Protein AF-A0ABD0Q0E2-F1 (afdb_monomer)

Sequence (61 aa):
DMNRDSVCLDGTSHVKFSVWVSFCEIYNENIHDLLDVVPNGSHRRSVLRLAQDVKGNAFVK

Organism: Cirrhinus mrigala (NCBI:txid683832)

Structure (mmCIF, N/CA/C/O backbone):
data_AF-A0ABD0Q0E2-F1
#
_entry.id   AF-A0ABD0Q0E2-F1
#
loop_
_atom_site.group_PDB
_atom_site.id
_atom_site.type_symbol
_atom_site.label_atom_id
_atom_site.label_alt_id
_atom_site.label_comp_id
_atom_site.label_asym_id
_atom_site.label_entity_id
_atom_site.label_seq_id
_atom_site.pdbx_PDB_ins_code
_atom_site.Cartn_x
_atom_site.Cartn_y
_atom_site.Cartn_z
_atom_site.occupancy
_atom_site.B_iso_or_equiv
_atom_site.auth_seq_id
_atom_site.auth_comp_id
_atom_site.auth_asym_id
_atom_site.auth_atom_id
_atom_site.pdbx_PDB_model_num
ATOM 1 N N . ASP A 1 1 ? -14.408 -5.606 -24.870 1.00 45.88 1 ASP A N 1
ATOM 2 C CA . ASP A 1 1 ? -13.468 -4.505 -25.150 1.00 45.88 1 ASP A CA 1
ATOM 3 C C . ASP A 1 1 ? -12.613 -4.179 -23.940 1.00 45.88 1 ASP A C 1
ATOM 5 O O . ASP A 1 1 ? -13.021 -3.429 -23.068 1.00 45.88 1 ASP A O 1
ATOM 9 N N . MET A 1 2 ? -11.445 -4.817 -23.848 1.00 52.97 2 MET A N 1
ATOM 10 C CA . MET A 1 2 ? -10.415 -4.496 -22.856 1.00 52.97 2 MET A CA 1
ATOM 11 C C . MET A 1 2 ? -9.399 -3.585 -23.537 1.00 52.97 2 MET A C 1
ATOM 13 O O . MET A 1 2 ? -8.443 -4.072 -24.141 1.00 52.97 2 MET A O 1
ATOM 17 N N . ASN A 1 3 ? -9.632 -2.273 -23.482 1.00 56.09 3 ASN A N 1
ATOM 18 C CA . ASN A 1 3 ? -8.592 -1.307 -23.810 1.00 56.09 3 ASN A CA 1
ATOM 19 C C . ASN A 1 3 ? -7.499 -1.456 -22.745 1.00 56.09 3 ASN A C 1
ATOM 21 O O . ASN A 1 3 ? -7.663 -1.023 -21.609 1.00 56.09 3 ASN A O 1
ATOM 25 N N . ARG A 1 4 ? -6.437 -2.199 -23.069 1.00 65.44 4 ARG A N 1
ATOM 26 C CA . ARG A 1 4 ? -5.274 -2.335 -22.195 1.00 65.44 4 ARG A CA 1
ATOM 27 C C . ARG A 1 4 ? -4.511 -1.025 -22.281 1.00 65.44 4 ARG A C 1
ATOM 29 O O . ARG A 1 4 ? -3.790 -0.816 -23.252 1.00 65.44 4 ARG A O 1
ATOM 36 N N . ASP A 1 5 ? -4.679 -0.166 -21.284 1.00 76.25 5 ASP A N 1
ATOM 37 C CA . ASP A 1 5 ? -3.872 1.043 -21.150 1.00 76.25 5 ASP A CA 1
ATOM 38 C C . ASP A 1 5 ? -2.404 0.624 -20.975 1.00 76.25 5 ASP A C 1
ATOM 40 O O . ASP A 1 5 ? -1.971 0.185 -19.910 1.00 76.25 5 ASP A O 1
ATOM 44 N N . SER A 1 6 ? -1.647 0.661 -22.070 1.00 71.44 6 SER A N 1
ATOM 45 C CA . SER A 1 6 ? -0.236 0.291 -22.104 1.00 71.44 6 SER A CA 1
ATOM 46 C C . SER A 1 6 ? 0.622 1.547 -22.123 1.00 71.44 6 SER A C 1
ATOM 48 O O . SER A 1 6 ? 0.475 2.389 -23.008 1.00 71.44 6 SER A O 1
ATOM 50 N N . VAL A 1 7 ? 1.554 1.651 -21.180 1.00 71.69 7 VAL A N 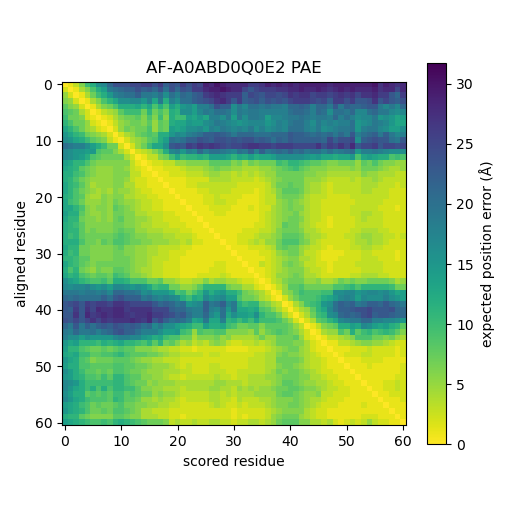1
ATOM 51 C CA . VAL A 1 7 ? 2.573 2.703 -21.175 1.00 71.69 7 VAL A CA 1
ATOM 52 C C . VAL A 1 7 ? 3.795 2.200 -21.948 1.00 71.69 7 VAL A C 1
ATOM 54 O O . VAL A 1 7 ? 4.462 1.267 -21.506 1.00 71.69 7 VAL A O 1
ATOM 57 N N . CYS A 1 8 ? 4.083 2.814 -23.098 1.00 68.50 8 CYS A N 1
ATOM 58 C CA . CYS A 1 8 ? 5.308 2.591 -23.873 1.00 68.50 8 CYS A CA 1
ATOM 59 C C . CYS A 1 8 ? 6.298 3.730 -23.609 1.00 68.50 8 CYS A C 1
ATOM 61 O O . CYS A 1 8 ? 5.937 4.902 -23.696 1.00 68.50 8 CYS A O 1
ATOM 63 N N . LEU A 1 9 ? 7.546 3.383 -23.295 1.00 68.94 9 LEU A N 1
ATOM 64 C CA . LEU A 1 9 ? 8.639 4.338 -23.125 1.00 68.94 9 LEU A CA 1
ATOM 65 C C . LEU A 1 9 ? 9.712 4.035 -24.172 1.00 68.94 9 LEU A C 1
ATOM 67 O O . LEU A 1 9 ? 10.491 3.095 -24.020 1.00 68.94 9 LEU A O 1
ATOM 71 N N . ASP A 1 10 ? 9.725 4.818 -25.249 1.00 66.62 10 ASP A N 1
ATOM 72 C CA . ASP A 1 10 ? 10.750 4.723 -26.287 1.00 66.62 10 ASP A CA 1
ATOM 73 C C . ASP A 1 10 ? 12.064 5.362 -25.800 1.00 66.62 10 ASP A C 1
ATOM 75 O O . ASP A 1 10 ? 12.075 6.442 -25.210 1.00 66.62 10 ASP A O 1
ATOM 79 N N . GLY A 1 11 ? 13.196 4.698 -26.058 1.00 66.56 11 GLY A N 1
ATOM 80 C CA . GLY A 1 11 ? 14.536 5.278 -25.879 1.00 66.56 11 GLY A CA 1
ATOM 81 C C . GLY A 1 11 ? 15.200 5.108 -24.506 1.00 66.56 11 GLY A C 1
ATOM 82 O O . GLY A 1 11 ? 16.236 5.721 -24.260 1.00 66.56 11 GLY A O 1
ATOM 83 N N . THR A 1 12 ? 14.674 4.270 -23.608 1.00 65.12 12 THR A N 1
ATOM 84 C CA . THR A 1 12 ? 15.200 4.145 -22.237 1.00 65.12 12 THR A CA 1
ATOM 85 C C . THR A 1 12 ? 15.935 2.825 -21.982 1.00 65.12 12 THR A C 1
ATOM 87 O O . THR A 1 12 ? 15.449 1.961 -21.253 1.00 65.12 12 THR A O 1
ATOM 90 N N . SER A 1 13 ? 17.143 2.658 -22.526 1.00 69.94 13 SER A N 1
ATOM 91 C CA . SER A 1 13 ? 17.973 1.451 -22.322 1.00 69.94 13 SER A CA 1
ATOM 92 C C . SER A 1 13 ? 18.391 1.188 -20.861 1.00 69.94 13 SER A C 1
ATOM 94 O O . SER A 1 13 ? 18.973 0.144 -20.570 1.00 69.94 13 SER A O 1
ATOM 96 N N . HIS A 1 14 ? 18.101 2.106 -19.927 1.00 80.31 14 HIS A N 1
ATOM 97 C CA . HIS A 1 14 ? 18.537 2.035 -18.525 1.00 80.31 14 HIS A CA 1
ATOM 98 C C . HIS A 1 14 ? 17.432 2.282 -17.483 1.00 80.31 14 HIS A C 1
ATOM 100 O O . HIS A 1 14 ? 17.744 2.512 -16.314 1.00 80.31 14 HIS A O 1
ATOM 106 N N . VAL A 1 15 ? 16.149 2.231 -17.858 1.00 83.06 15 VAL A N 1
ATOM 107 C CA . VAL A 1 15 ? 15.051 2.391 -16.887 1.00 83.06 15 VAL A CA 1
ATOM 108 C C . VAL A 1 15 ? 14.682 1.044 -16.265 1.00 83.06 15 VAL A C 1
ATOM 110 O O . VAL A 1 15 ? 14.584 0.028 -16.949 1.00 83.06 15 VAL A O 1
ATOM 113 N N . LYS A 1 16 ? 14.486 1.038 -14.943 1.00 85.19 16 LYS A N 1
ATOM 114 C CA . LYS A 1 16 ? 13.998 -0.110 -14.171 1.00 85.19 16 LYS A CA 1
ATOM 115 C C . LYS A 1 16 ? 12.653 0.243 -13.555 1.00 85.19 16 LYS A C 1
ATOM 117 O O . LYS A 1 16 ? 12.492 1.343 -13.032 1.00 85.19 16 LYS A O 1
ATOM 122 N N . PHE A 1 17 ? 11.726 -0.705 -13.579 1.00 84.88 17 PHE A N 1
ATOM 123 C CA . PHE A 1 17 ? 10.403 -0.557 -12.985 1.00 84.88 17 PHE A CA 1
ATOM 124 C C . PHE A 1 17 ? 10.262 -1.490 -11.791 1.00 84.88 17 PHE A C 1
ATOM 126 O O . PHE A 1 17 ? 10.788 -2.603 -11.799 1.00 84.88 17 PHE A O 1
ATOM 133 N N . SER A 1 18 ? 9.498 -1.036 -10.806 1.00 90.31 18 SER A N 1
ATOM 134 C CA . SER A 1 18 ? 9.021 -1.855 -9.701 1.00 90.31 18 SER A CA 1
ATOM 135 C C . SER A 1 18 ? 7.522 -1.643 -9.579 1.00 90.31 18 SER A C 1
ATOM 137 O O . SER A 1 18 ? 7.044 -0.511 -9.664 1.00 90.31 18 SER A O 1
ATOM 139 N N . VAL A 1 19 ? 6.788 -2.736 -9.409 1.00 91.94 19 VAL A N 1
ATOM 140 C CA . VAL A 1 19 ? 5.332 -2.730 -9.278 1.00 91.94 19 VAL A CA 1
ATOM 141 C C . VAL A 1 19 ? 4.981 -3.393 -7.958 1.00 91.94 19 VAL A C 1
ATOM 143 O O . VAL A 1 19 ? 5.505 -4.459 -7.639 1.00 91.94 19 VAL A O 1
ATOM 146 N N . TRP A 1 20 ? 4.081 -2.761 -7.211 1.00 95.88 20 TRP A N 1
ATOM 147 C CA . TRP A 1 20 ? 3.503 -3.308 -5.991 1.00 95.88 20 TRP A CA 1
ATOM 148 C C . TRP A 1 20 ? 1.988 -3.342 -6.129 1.00 95.88 20 TRP A C 1
ATOM 150 O O . TRP A 1 20 ? 1.395 -2.468 -6.761 1.00 95.88 20 TRP A O 1
ATOM 160 N N . VAL A 1 21 ? 1.375 -4.353 -5.523 1.00 95.38 21 VAL A N 1
ATOM 161 C CA . VAL A 1 21 ? -0.076 -4.519 -5.458 1.00 95.38 21 VAL A CA 1
ATOM 162 C C . VAL A 1 21 ? -0.456 -4.638 -3.990 1.00 95.38 21 VAL A C 1
ATOM 164 O O . VAL A 1 21 ? 0.178 -5.385 -3.249 1.00 95.38 21 VAL A O 1
ATOM 167 N N . SER A 1 22 ? -1.485 -3.905 -3.579 1.00 94.19 22 SER A N 1
ATOM 168 C CA . SER A 1 22 ? -2.147 -4.051 -2.285 1.00 94.19 22 SER A CA 1
ATOM 169 C C . SER A 1 22 ? -3.626 -4.345 -2.517 1.00 94.19 22 SER A C 1
ATOM 171 O O . SER A 1 22 ? -4.225 -3.832 -3.465 1.00 94.19 22 SER A O 1
ATOM 173 N N . PHE A 1 23 ? -4.220 -5.191 -1.674 1.00 94.19 23 PHE A N 1
ATOM 174 C CA . PHE A 1 23 ? -5.639 -5.512 -1.764 1.00 94.19 23 PHE A CA 1
ATOM 175 C C . PHE A 1 23 ? -6.215 -5.733 -0.367 1.00 94.19 23 PHE A C 1
ATOM 177 O O . PHE A 1 23 ? -5.733 -6.577 0.382 1.00 94.1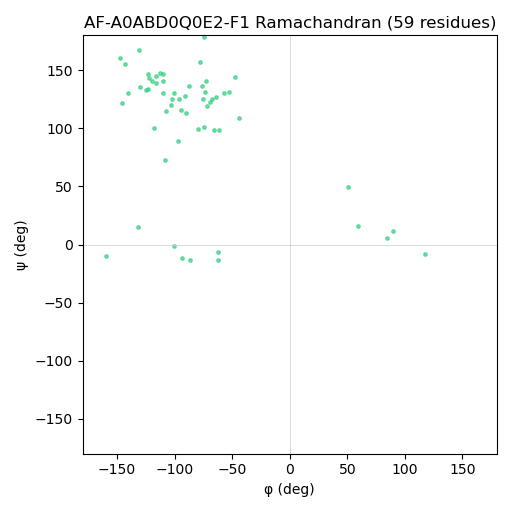9 23 PHE A O 1
ATOM 184 N N . CYS A 1 24 ? -7.228 -4.949 -0.006 1.00 93.88 24 CYS A N 1
ATOM 185 C CA . CYS A 1 24 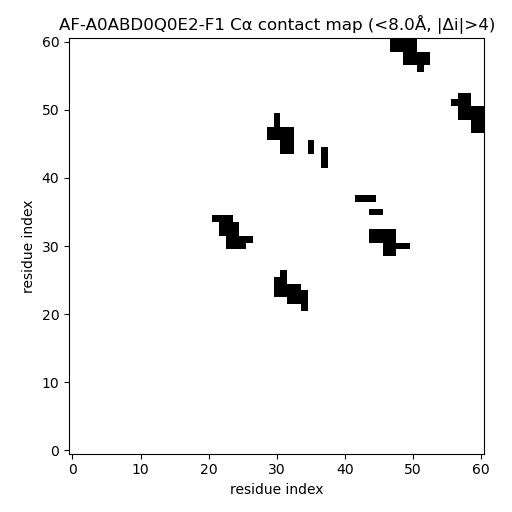? -7.883 -5.031 1.293 1.00 93.88 24 CYS A CA 1
ATOM 186 C C . CYS A 1 24 ? -9.388 -4.790 1.154 1.00 93.88 24 CYS A C 1
ATOM 188 O O . CYS A 1 24 ? -9.835 -4.140 0.207 1.00 93.88 24 CYS A O 1
ATOM 190 N N . GLU A 1 25 ? -10.162 -5.312 2.102 1.00 93.62 25 GLU A N 1
ATOM 191 C CA . GLU A 1 25 ? -11.584 -4.994 2.263 1.00 93.62 25 GLU A CA 1
ATOM 192 C C . GLU A 1 25 ? -11.792 -4.166 3.532 1.00 93.62 25 GLU A C 1
ATOM 194 O O . GLU A 1 25 ? -11.102 -4.366 4.534 1.00 93.62 25 GLU A O 1
ATOM 199 N N . ILE A 1 26 ? -12.768 -3.259 3.495 1.00 95.06 26 ILE A N 1
ATOM 200 C CA . ILE A 1 26 ? -13.274 -2.578 4.687 1.00 95.06 26 ILE A CA 1
ATOM 201 C C . ILE A 1 26 ? -14.651 -3.157 4.975 1.00 95.06 26 ILE A C 1
ATOM 203 O O . ILE A 1 26 ? -15.578 -2.996 4.181 1.00 95.06 26 ILE A O 1
ATOM 207 N N . TYR A 1 27 ? -14.777 -3.841 6.105 1.00 92.94 27 TYR A N 1
ATOM 208 C CA . TYR A 1 27 ? -16.028 -4.442 6.542 1.00 92.94 27 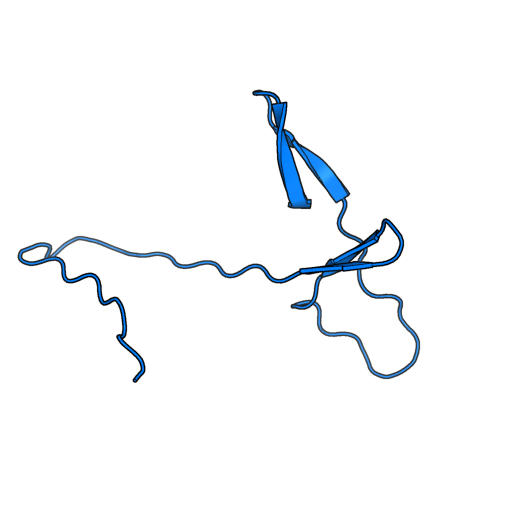TYR A CA 1
ATOM 209 C C . TYR A 1 27 ? -16.178 -4.271 8.048 1.00 92.94 27 TYR A C 1
ATOM 211 O O . TYR A 1 27 ? -15.265 -4.581 8.813 1.00 92.94 27 TYR A O 1
ATOM 219 N N . ASN A 1 28 ? -17.343 -3.784 8.481 1.00 93.75 28 ASN A N 1
ATOM 220 C CA . ASN A 1 28 ? -17.657 -3.596 9.898 1.00 93.75 28 ASN A CA 1
ATOM 221 C C . ASN A 1 28 ? -16.561 -2.808 10.650 1.00 93.75 28 ASN A C 1
ATOM 223 O O . ASN A 1 28 ? -16.053 -3.270 11.672 1.00 93.75 28 ASN A O 1
ATOM 227 N N . GLU A 1 29 ? -16.148 -1.662 10.095 1.00 93.38 29 GLU A N 1
ATOM 228 C CA . GLU A 1 29 ? -15.100 -0.779 10.641 1.00 93.38 29 GLU A CA 1
ATOM 229 C C . GLU A 1 29 ? -13.709 -1.425 10.821 1.00 93.38 29 GLU A C 1
ATOM 231 O O . GLU A 1 29 ? -12.849 -0.880 11.511 1.00 93.38 29 GLU A O 1
ATOM 236 N N . ASN A 1 30 ? -13.457 -2.580 10.197 1.00 91.62 30 ASN A N 1
ATOM 237 C CA . ASN A 1 30 ? -12.153 -3.237 10.185 1.00 91.62 30 ASN A CA 1
ATOM 238 C C . ASN A 1 30 ? -11.596 -3.294 8.761 1.00 91.62 30 ASN A C 1
ATOM 240 O O . ASN A 1 30 ? -12.345 -3.474 7.802 1.00 91.62 30 ASN A O 1
ATOM 244 N N . ILE A 1 31 ? -10.273 -3.163 8.638 1.00 94.75 31 ILE A N 1
ATOM 245 C CA . ILE A 1 31 ? -9.556 -3.300 7.369 1.00 94.75 31 ILE A CA 1
ATOM 246 C C . ILE A 1 31 ? -8.882 -4.670 7.362 1.00 94.75 31 ILE A C 1
ATOM 248 O O . ILE A 1 31 ? -8.059 -4.948 8.232 1.00 94.75 31 ILE A O 1
ATOM 252 N N . HIS A 1 32 ? -9.218 -5.527 6.404 1.00 91.31 32 HIS A N 1
ATOM 253 C CA . HIS A 1 32 ? -8.653 -6.873 6.301 1.00 91.31 32 HIS A CA 1
ATOM 254 C C . HIS A 1 32 ? -7.731 -6.978 5.093 1.00 91.31 32 HIS A C 1
ATOM 256 O O . HIS A 1 32 ? -8.124 -6.613 3.984 1.00 91.31 32 HIS A O 1
ATOM 262 N N . ASP A 1 33 ? -6.528 -7.508 5.304 1.00 91.38 33 ASP A N 1
ATOM 263 C CA . ASP A 1 33 ? -5.623 -7.846 4.206 1.00 91.38 33 ASP A CA 1
ATOM 264 C C . ASP A 1 33 ? -6.184 -9.044 3.423 1.00 91.38 33 ASP A C 1
ATOM 266 O O . ASP A 1 33 ? -6.455 -10.104 3.994 1.00 91.38 33 ASP A O 1
ATOM 270 N N . LEU A 1 34 ? -6.403 -8.860 2.119 1.00 90.62 34 LEU A N 1
ATOM 271 C CA . LEU A 1 34 ? -6.901 -9.903 1.219 1.00 90.62 34 LEU A CA 1
ATOM 272 C C . LEU A 1 34 ? -5.777 -10.664 0.513 1.00 90.62 34 LEU A C 1
ATOM 274 O O . LEU A 1 34 ? -6.048 -11.692 -0.107 1.00 90.62 34 LEU A O 1
ATOM 278 N N . LEU A 1 35 ? -4.540 -10.169 0.582 1.00 90.50 35 LEU A N 1
ATOM 279 C CA . LEU A 1 35 ? -3.361 -10.878 0.086 1.00 90.50 35 LEU A CA 1
ATOM 280 C C . LEU A 1 35 ? -2.773 -11.817 1.150 1.00 90.50 35 LEU A C 1
ATOM 282 O O . LEU A 1 35 ? -1.969 -12.686 0.810 1.00 90.50 35 LEU A O 1
ATOM 286 N N . ASP A 1 36 ? -3.190 -11.673 2.412 1.00 85.62 36 ASP A N 1
ATOM 287 C CA . ASP A 1 36 ? -2.809 -12.564 3.505 1.00 85.62 36 ASP A CA 1
ATOM 288 C C . ASP A 1 36 ? -3.421 -13.965 3.316 1.00 85.62 36 ASP A C 1
ATOM 290 O O . ASP A 1 36 ? -4.635 -14.139 3.142 1.00 85.62 36 ASP A O 1
ATOM 294 N N . VAL A 1 37 ? -2.569 -14.992 3.335 1.00 77.38 37 VAL A N 1
ATOM 295 C CA . VAL A 1 37 ? -2.982 -16.382 3.121 1.00 77.38 37 VAL A CA 1
ATOM 296 C C . VAL A 1 37 ? -3.579 -16.908 4.419 1.00 77.38 37 VAL A C 1
ATOM 298 O O . VAL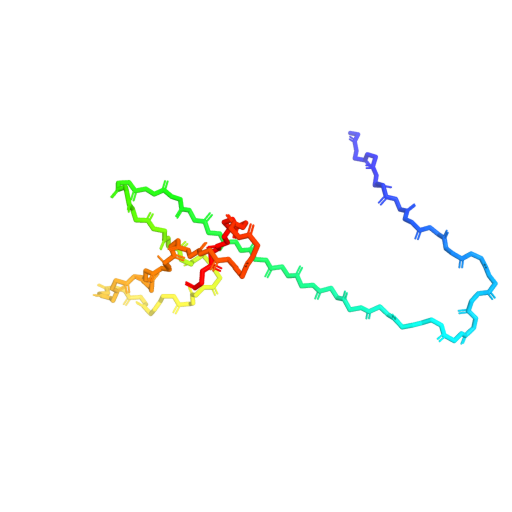 A 1 37 ? -2.861 -17.322 5.325 1.00 77.38 37 VAL A O 1
ATOM 301 N N . VAL A 1 38 ? -4.907 -16.925 4.511 1.00 70.81 38 VAL A N 1
ATOM 302 C CA . VAL A 1 38 ? -5.599 -17.445 5.696 1.00 70.81 38 VAL A CA 1
ATOM 303 C C . VAL A 1 38 ? -5.468 -18.973 5.743 1.00 70.81 38 VAL A C 1
ATOM 305 O O . VAL A 1 38 ? -5.976 -19.645 4.841 1.00 70.81 38 VAL A O 1
ATOM 308 N N . PRO A 1 39 ? -4.855 -19.567 6.787 1.00 60.28 39 PRO A N 1
ATOM 309 C CA . PRO A 1 39 ? -4.876 -21.011 6.966 1.00 60.28 39 PRO A CA 1
ATOM 310 C C . PRO A 1 39 ? -6.318 -21.465 7.197 1.00 60.28 39 PRO A C 1
ATOM 312 O O . PRO A 1 39 ? -7.018 -20.934 8.064 1.00 60.28 39 PRO A O 1
ATOM 315 N N . ASN A 1 40 ? -6.758 -22.437 6.400 1.00 59.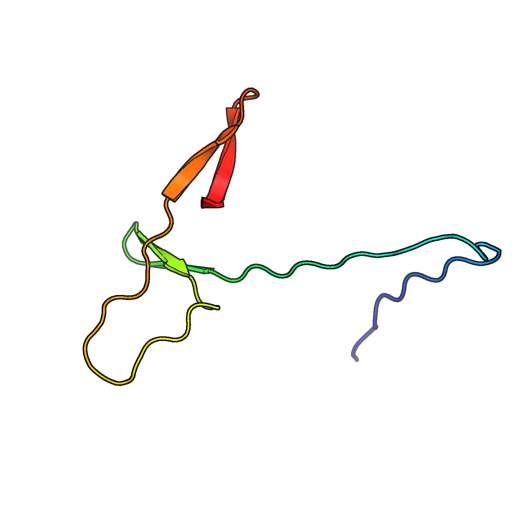03 40 ASN A N 1
ATOM 316 C CA . ASN A 1 40 ? -8.115 -22.974 6.395 1.00 59.03 40 ASN A CA 1
ATOM 317 C C . ASN A 1 40 ? -8.649 -23.217 7.823 1.00 59.03 40 ASN A C 1
ATOM 319 O O . ASN A 1 40 ? -8.237 -24.161 8.494 1.00 59.03 40 ASN A O 1
ATOM 323 N N . GLY A 1 41 ? -9.612 -22.398 8.261 1.00 59.28 41 GLY A N 1
ATOM 324 C CA . GLY A 1 41 ? -10.634 -22.832 9.218 1.00 59.28 41 GLY A CA 1
ATOM 325 C C . GLY A 1 41 ? -10.718 -22.161 10.591 1.00 59.28 41 GLY A C 1
ATOM 326 O O . GLY A 1 41 ? -11.693 -22.438 11.280 1.00 59.28 41 GLY A O 1
ATOM 327 N N . SER A 1 42 ? -9.797 -21.290 11.031 1.00 57.31 42 SER A N 1
ATOM 328 C CA . SER A 1 42 ? -9.955 -20.70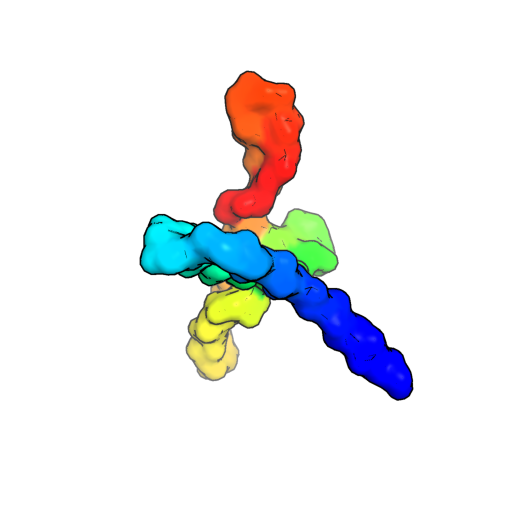2 12.385 1.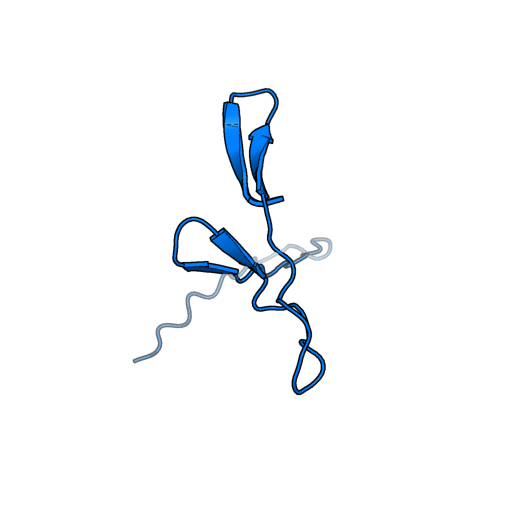00 57.31 42 SER A CA 1
ATOM 329 C C . SER A 1 42 ? -9.212 -19.398 12.697 1.00 57.31 42 SER A C 1
ATOM 331 O O . SER A 1 42 ? -9.452 -18.824 13.763 1.00 57.31 42 SER A O 1
ATOM 333 N N . HIS A 1 43 ? -8.296 -18.913 11.859 1.00 60.06 43 HIS A N 1
ATOM 334 C CA . HIS A 1 43 ? -7.548 -17.697 12.190 1.00 60.06 43 HIS A CA 1
ATOM 335 C C . HIS A 1 43 ? -8.188 -16.462 11.554 1.00 60.06 43 HIS A C 1
ATOM 337 O O . HIS A 1 43 ? -8.438 -16.420 10.352 1.00 60.06 43 HIS A O 1
ATOM 343 N N . ARG A 1 44 ? -8.504 -15.465 12.394 1.00 67.62 44 ARG A N 1
ATOM 344 C CA . ARG A 1 44 ? -8.945 -14.139 11.943 1.00 67.62 44 ARG A CA 1
ATOM 345 C C . ARG A 1 44 ? -7.864 -13.568 11.022 1.00 67.62 44 ARG A C 1
ATOM 347 O O . ARG A 1 44 ? -6.699 -13.566 11.413 1.00 67.62 44 ARG A O 1
ATOM 354 N N . ARG A 1 45 ? -8.266 -13.078 9.841 1.00 72.88 45 ARG A N 1
ATOM 355 C CA . ARG A 1 45 ? -7.404 -12.283 8.949 1.00 72.88 45 ARG A CA 1
ATOM 356 C C . ARG A 1 45 ? -6.700 -11.190 9.748 1.00 72.88 45 ARG A C 1
ATOM 358 O O . ARG A 1 45 ? -7.316 -10.613 10.653 1.00 72.88 45 ARG A O 1
ATOM 365 N N . SER A 1 46 ? -5.453 -10.891 9.389 1.00 79.44 46 SER A N 1
ATOM 366 C CA . SER A 1 46 ? -4.758 -9.728 9.931 1.00 79.44 46 SER A CA 1
ATOM 367 C C . SER A 1 46 ? -5.615 -8.470 9.739 1.00 79.44 46 SER A C 1
ATOM 369 O O . SER A 1 46 ? -6.163 -8.236 8.656 1.00 79.44 46 SER A O 1
ATOM 371 N N . VAL A 1 47 ? -5.784 -7.692 10.812 1.00 86.44 47 VAL A N 1
ATOM 372 C CA . VAL A 1 47 ? -6.487 -6.406 10.764 1.00 86.44 47 VAL A CA 1
ATOM 373 C C . VAL A 1 47 ? -5.452 -5.309 10.566 1.00 86.44 47 VAL A C 1
ATOM 375 O O . VAL A 1 47 ? -4.609 -5.077 11.437 1.00 86.44 47 VAL A O 1
ATOM 378 N N . LEU A 1 48 ? -5.537 -4.639 9.422 1.00 94.38 48 LEU A N 1
ATOM 379 C CA . LEU A 1 48 ? -4.719 -3.487 9.073 1.00 94.38 48 LEU A CA 1
ATOM 380 C C . LEU A 1 48 ? -5.236 -2.234 9.785 1.00 94.38 48 LEU A C 1
ATOM 382 O O . LEU A 1 48 ? -6.401 -2.148 10.186 1.00 94.38 48 LEU A O 1
ATOM 386 N N . ARG A 1 49 ? -4.364 -1.241 9.957 1.00 95.81 49 ARG A N 1
ATOM 387 C CA . ARG A 1 49 ? -4.697 0.002 10.669 1.00 95.81 49 ARG A CA 1
ATOM 388 C C . ARG A 1 49 ? -4.770 1.177 9.710 1.00 95.81 49 ARG A C 1
ATOM 390 O O . ARG A 1 49 ? -3.913 1.327 8.847 1.00 95.81 49 ARG A O 1
ATOM 397 N N . LEU A 1 50 ? -5.733 2.068 9.929 1.00 95.88 50 LEU A N 1
ATOM 398 C CA . LEU A 1 50 ? -5.695 3.398 9.332 1.00 95.88 50 LEU A CA 1
ATOM 399 C C . LEU A 1 50 ? -4.665 4.248 10.085 1.00 95.88 50 LEU A C 1
ATOM 401 O O . LEU A 1 50 ? -4.726 4.375 11.309 1.00 95.88 50 LEU A O 1
ATOM 405 N N . ALA A 1 51 ? -3.714 4.816 9.357 1.00 96.69 51 ALA A N 1
ATOM 406 C CA . ALA A 1 51 ? -2.671 5.678 9.891 1.00 96.69 51 ALA A CA 1
ATOM 407 C C . ALA A 1 51 ? -2.566 6.965 9.067 1.00 96.69 51 ALA A C 1
ATOM 409 O O . ALA A 1 51 ? -3.125 7.064 7.976 1.00 96.69 51 ALA A O 1
ATOM 410 N N . GLN A 1 52 ? -1.845 7.953 9.595 1.00 98.31 52 GLN A N 1
ATOM 411 C CA . GLN A 1 52 ? -1.513 9.186 8.886 1.00 98.31 52 GLN A CA 1
ATOM 412 C C . GLN A 1 52 ? 0.004 9.336 8.778 1.00 98.31 52 GLN A C 1
ATOM 414 O O . GLN A 1 52 ? 0.735 8.993 9.712 1.00 98.31 52 GLN A O 1
ATOM 419 N N . ASP A 1 53 ? 0.482 9.814 7.630 1.00 97.00 53 ASP A N 1
ATOM 420 C CA . ASP A 1 53 ? 1.881 10.206 7.459 1.00 97.00 53 ASP A CA 1
ATOM 421 C C . ASP A 1 53 ? 2.186 11.542 8.173 1.00 97.00 53 ASP A C 1
ATOM 423 O O . ASP A 1 53 ? 1.307 12.185 8.750 1.00 97.00 53 ASP A O 1
ATOM 427 N N . VAL A 1 54 ? 3.442 12.002 8.119 1.00 97.25 54 VAL A N 1
ATOM 428 C CA . VAL A 1 54 ? 3.862 13.281 8.737 1.00 97.25 54 VAL A CA 1
ATOM 429 C C . VAL A 1 54 ? 3.170 14.518 8.145 1.00 97.25 54 VAL A C 1
ATOM 431 O O . VAL A 1 54 ? 3.263 15.600 8.718 1.00 97.25 54 VAL A O 1
ATOM 434 N N . LYS A 1 55 ? 2.504 14.377 6.995 1.00 97.25 55 LYS A N 1
ATOM 435 C CA . LYS A 1 55 ? 1.745 15.428 6.308 1.00 97.25 55 LYS A CA 1
ATOM 436 C C . LYS A 1 55 ? 0.235 15.305 6.558 1.00 97.25 55 LYS A C 1
ATOM 438 O O . LYS A 1 55 ? -0.515 16.139 6.062 1.00 97.25 55 LYS A O 1
ATOM 443 N N . GLY A 1 56 ? -0.210 14.298 7.314 1.00 97.06 56 GLY A N 1
ATOM 444 C CA . GLY A 1 56 ? -1.619 14.029 7.599 1.00 97.06 56 GLY A CA 1
ATOM 445 C C . GLY A 1 56 ? -2.343 13.200 6.532 1.00 97.06 56 GLY A C 1
ATOM 446 O O . GLY A 1 56 ? -3.552 13.003 6.652 1.00 97.06 56 GLY A O 1
ATOM 447 N N . ASN A 1 57 ? -1.651 12.691 5.504 1.00 97.62 57 ASN A N 1
ATOM 448 C CA . ASN A 1 57 ? -2.285 11.851 4.487 1.00 97.62 57 ASN A CA 1
ATOM 449 C C . ASN A 1 57 ? -2.583 10.470 5.064 1.00 97.62 57 ASN A C 1
ATOM 451 O O . ASN A 1 57 ? -1.706 9.833 5.653 1.00 97.62 57 ASN A O 1
ATOM 455 N N . ALA A 1 58 ? -3.813 10.003 4.869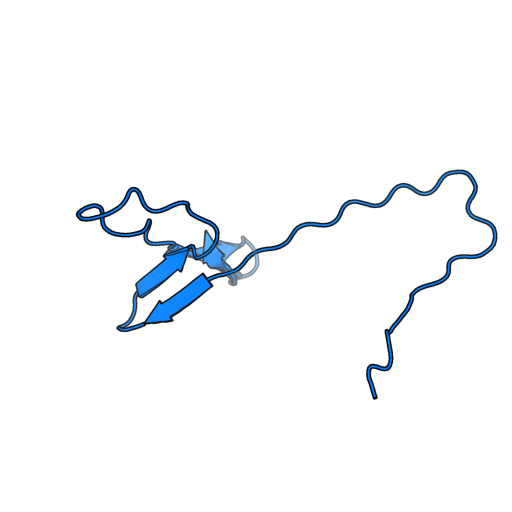 1.00 96.62 58 ALA A N 1
ATOM 456 C CA . ALA A 1 58 ? -4.237 8.697 5.344 1.00 96.62 58 ALA A CA 1
ATOM 457 C C . ALA A 1 58 ? -3.625 7.561 4.507 1.00 96.62 58 ALA A C 1
ATOM 459 O O . ALA A 1 58 ? -3.562 7.649 3.281 1.00 96.62 58 ALA A O 1
ATOM 460 N N . PHE A 1 59 ? -3.224 6.476 5.167 1.00 96.94 59 PHE A N 1
ATOM 461 C CA . PHE A 1 59 ? -2.788 5.236 4.526 1.00 96.94 59 PHE A CA 1
ATOM 462 C C . PHE A 1 59 ? -3.160 4.011 5.371 1.00 96.94 59 PHE A C 1
ATOM 464 O O . PHE A 1 59 ? -3.409 4.116 6.574 1.00 96.94 59 PHE A O 1
ATOM 471 N N . VAL A 1 60 ? -3.193 2.845 4.728 1.00 96.12 60 VAL A N 1
ATOM 472 C CA . VAL A 1 60 ? -3.400 1.551 5.387 1.00 96.12 60 VAL A CA 1
ATOM 473 C C . VAL A 1 60 ? -2.040 0.965 5.770 1.00 96.12 60 VAL A C 1
ATOM 475 O O . VAL A 1 60 ? -1.151 0.888 4.920 1.00 96.12 60 VAL A O 1
ATOM 478 N N . LYS A 1 61 ? -1.880 0.587 7.041 1.00 92.00 61 LYS A N 1
ATOM 479 C CA . LYS A 1 61 ? -0.649 0.055 7.636 1.00 92.00 61 LYS A CA 1
ATOM 480 C C . LYS A 1 61 ? -0.788 -1.400 8.057 1.00 92.00 61 LYS A C 1
ATOM 482 O O . LYS A 1 61 ? -1.820 -1.718 8.693 1.00 92.00 61 LYS A O 1
#

Secondary structure (DSSP, 8-state):
---------TT-TT---------EEEETTEEEESSS---TTTPPPPEE-EEE-TT--EEE-

Foldseek 3Di:
DPPPPDDDDPDCPPDDDDDDDFDWDQDPNWIFGPVDDDDPDDDDGDTWDWDADPVRDTDTD

Mean predicted aligned error: 8.97 Å

Radius of gyration: 17.93 Å; Cα contacts (8 Å, |Δi|>4): 52; chains: 1; bounding box: 36×38×39 Å

Nearest PDB structures (foldseek):
  6wwh-assembly1_K  TM=7.981E-01  e=2.218E-01  Mus musculus

pLDDT: mean 82.6, std 14.51, range [45.88, 98.31]

Solvent-accessible surface area (backbone atoms only — not comparable to full-atom values): 4470 Å² total; per-residue (Å²): 138,83,82,73,89,74,88,82,77,86,89,59,95,81,73,84,88,85,87,86,87,86,55,69,49,80,56,93,96,39,34,34,49,65,77,60,85,68,65,92,85,82,64,78,67,61,75,45,40,87,44,62,51,102,86,63,52,76,45,83,85

InterPro domains:
  IPR001752 Kinesin motor domain [PS50067] (1-61)
  IPR027417 P-loop containing nucleoside triphosphate hydrolase [SSF52540] (13-60)
  IPR036961 Kinesin motor domain superfamily [G3DSA:3.40.850.10] (4-61)